Protein AF-A0A554W7X7-F1 (afdb_monomer)

Mean predicted aligned error: 13.63 Å

pLDDT: mean 77.98, std 16.56, range [48.09, 95.0]

InterPro domains:
  IPR010359 IrrE N-terminal-like domain [PF06114] (26-76)
  IPR052345 Radiation response metalloprotease [PTHR43236] (28-84)

Structure (mmCIF, N/CA/C/O backbone):
data_AF-A0A554W7X7-F1
#
_entry.id   AF-A0A554W7X7-F1
#
loop_
_atom_site.group_PDB
_atom_site.id
_atom_site.type_symbol
_atom_site.label_atom_id
_atom_site.label_alt_id
_atom_site.label_comp_id
_atom_site.label_asym_id
_atom_site.label_entity_id
_atom_site.label_seq_id
_atom_site.pdbx_PDB_ins_code
_atom_site.Cartn_x
_atom_site.Cartn_y
_atom_site.Cartn_z
_atom_site.occupancy
_atom_site.B_iso_or_equiv
_atom_site.auth_seq_id
_atom_site.auth_comp_id
_atom_site.auth_asym_id
_atom_site.auth_atom_id
_atom_site.pdbx_PDB_model_num
ATOM 1 N N . MET A 1 1 ? 57.895 39.090 16.082 1.00 55.53 1 MET A N 1
ATOM 2 C CA . MET A 1 1 ? 57.221 39.014 14.769 1.00 55.53 1 MET A CA 1
ATOM 3 C C . MET A 1 1 ? 56.407 37.725 14.736 1.00 55.53 1 MET A C 1
ATOM 5 O O . MET A 1 1 ? 57.009 36.690 14.999 1.00 55.53 1 MET A O 1
ATOM 9 N N . PRO A 1 2 ? 55.080 37.749 14.529 1.00 57.47 2 PRO A N 1
ATOM 10 C CA . PRO A 1 2 ? 54.292 36.524 14.395 1.00 57.47 2 PRO A CA 1
ATOM 11 C C . PRO A 1 2 ? 54.487 35.899 13.003 1.00 57.47 2 PRO A C 1
ATOM 13 O O . PRO A 1 2 ? 54.639 36.618 12.016 1.00 57.47 2 PRO A O 1
ATOM 16 N N . ALA A 1 3 ? 54.520 34.567 12.937 1.00 64.56 3 ALA A N 1
ATOM 17 C CA . ALA A 1 3 ? 54.674 33.813 11.693 1.00 64.56 3 ALA A CA 1
ATOM 18 C C . ALA A 1 3 ? 53.468 34.020 10.748 1.00 64.56 3 ALA A C 1
ATOM 20 O O . ALA A 1 3 ? 52.349 34.210 11.236 1.00 64.56 3 ALA A O 1
ATOM 21 N N . PRO A 1 4 ? 53.659 33.962 9.415 1.00 62.25 4 PRO A N 1
ATOM 22 C CA . PRO A 1 4 ? 52.546 34.022 8.475 1.00 62.25 4 PRO A CA 1
ATOM 23 C C . PRO A 1 4 ? 51.625 32.815 8.686 1.00 62.25 4 PRO A C 1
ATOM 25 O O . PRO A 1 4 ? 52.076 31.672 8.765 1.00 62.25 4 PRO A O 1
ATOM 28 N N . THR A 1 5 ? 50.325 33.072 8.802 1.00 69.00 5 THR A N 1
ATOM 29 C CA . THR A 1 5 ? 49.300 32.027 8.864 1.00 69.00 5 THR A CA 1
ATOM 30 C C . THR A 1 5 ? 49.302 31.240 7.549 1.00 69.00 5 THR A C 1
ATOM 32 O O . THR A 1 5 ? 49.394 31.853 6.482 1.00 69.00 5 THR A O 1
ATOM 35 N N . PRO A 1 6 ? 49.214 29.897 7.580 1.00 63.12 6 PRO A N 1
ATOM 36 C CA . PRO A 1 6 ? 49.173 29.114 6.353 1.00 63.12 6 PRO A CA 1
ATOM 37 C C . PRO A 1 6 ? 47.920 29.478 5.541 1.00 63.12 6 PRO A C 1
ATOM 39 O O . PRO A 1 6 ? 46.866 29.746 6.132 1.00 63.12 6 PRO A O 1
ATOM 42 N N . PRO A 1 7 ? 48.004 29.488 4.198 1.00 63.47 7 PRO A N 1
ATOM 43 C CA . PRO A 1 7 ? 46.850 29.755 3.356 1.00 63.47 7 PRO A CA 1
ATOM 44 C C . PRO A 1 7 ? 45.765 28.728 3.673 1.00 63.47 7 PRO A C 1
ATOM 46 O O . PRO A 1 7 ? 46.008 27.519 3.699 1.00 63.47 7 PRO A O 1
ATOM 49 N N . ARG A 1 8 ? 44.555 29.217 3.950 1.00 62.75 8 ARG A N 1
ATOM 50 C CA . ARG A 1 8 ? 43.386 28.369 4.158 1.00 62.75 8 ARG A CA 1
ATOM 51 C C . ARG A 1 8 ? 43.100 27.690 2.824 1.00 62.75 8 ARG A C 1
ATOM 53 O O . ARG A 1 8 ? 42.525 28.314 1.938 1.00 62.75 8 ARG A O 1
ATOM 60 N N . VAL A 1 9 ? 43.539 26.441 2.672 1.00 63.09 9 VAL A N 1
ATOM 61 C CA . VAL A 1 9 ? 43.092 25.584 1.571 1.00 63.09 9 VAL A CA 1
ATOM 62 C C . VAL A 1 9 ? 41.567 25.676 1.531 1.00 63.09 9 VAL A C 1
ATOM 64 O O . VAL A 1 9 ? 40.924 25.423 2.560 1.00 63.09 9 VAL A O 1
ATOM 67 N N . PRO A 1 10 ? 40.964 26.097 0.406 1.00 51.53 10 PRO A N 1
ATOM 68 C CA . PRO A 1 10 ? 39.535 25.944 0.240 1.00 51.53 10 PRO A CA 1
ATOM 69 C C . PRO A 1 10 ? 39.253 24.466 0.483 1.00 51.53 10 PRO A C 1
ATOM 71 O O . PRO A 1 10 ? 39.880 23.610 -0.144 1.00 51.53 10 PRO A O 1
ATOM 74 N N . LYS A 1 11 ? 38.364 24.146 1.429 1.00 56.22 11 LYS A N 1
ATOM 75 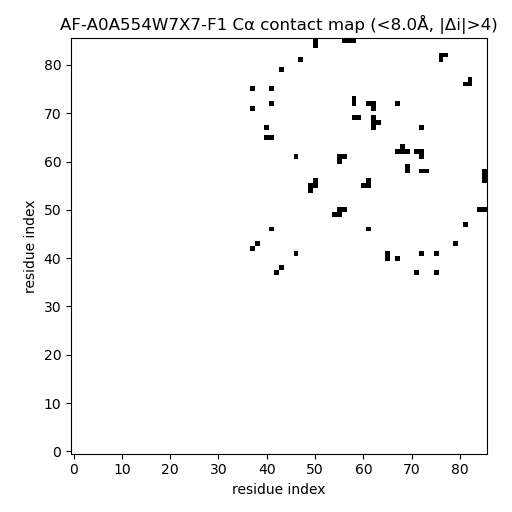C CA . LYS A 1 11 ? 37.765 22.818 1.415 1.00 56.22 11 LYS A CA 1
ATOM 76 C C . LYS A 1 11 ? 37.069 22.761 0.069 1.00 56.22 11 LYS A C 1
ATOM 78 O O . LYS A 1 11 ? 36.092 23.484 -0.123 1.00 56.22 11 LYS A O 1
ATOM 83 N N . VAL A 1 12 ? 37.636 22.001 -0.862 1.00 55.50 12 VAL A N 1
ATOM 84 C CA . VAL A 1 12 ? 36.919 21.559 -2.045 1.00 55.50 12 VAL A CA 1
ATOM 85 C C . VAL A 1 12 ? 35.747 20.790 -1.461 1.00 55.50 12 VAL A C 1
ATOM 87 O O . VAL A 1 12 ? 35.875 19.656 -1.008 1.00 55.50 12 VAL A O 1
ATOM 90 N N . VAL A 1 13 ? 34.630 21.492 -1.279 1.00 53.94 13 VAL A N 1
ATOM 91 C CA . VAL A 1 13 ? 33.347 20.838 -1.167 1.00 53.94 13 VAL A CA 1
ATOM 92 C C . VAL A 1 13 ? 33.156 20.349 -2.582 1.00 53.94 13 VAL A C 1
ATOM 94 O O . VAL A 1 13 ? 32.720 21.091 -3.457 1.00 53.94 13 VAL A O 1
ATOM 97 N N . ASP A 1 14 ? 33.642 19.141 -2.843 1.00 49.28 14 ASP A N 1
ATOM 98 C CA . ASP A 1 14 ? 33.147 18.366 -3.956 1.00 49.28 14 ASP A CA 1
ATOM 99 C C . ASP A 1 14 ? 31.658 18.242 -3.656 1.00 49.28 14 ASP A C 1
ATOM 101 O O . ASP A 1 14 ? 31.201 17.388 -2.894 1.00 49.28 14 ASP A O 1
ATOM 105 N N . SER A 1 15 ? 30.895 19.222 -4.144 1.00 50.69 15 SER A N 1
ATOM 106 C CA . SER A 1 15 ? 29.491 19.053 -4.409 1.00 50.69 15 SER A CA 1
ATOM 107 C C . SER A 1 15 ? 29.457 17.742 -5.164 1.00 50.69 15 SER A C 1
ATOM 109 O O . SER A 1 15 ? 29.989 17.668 -6.272 1.00 50.69 15 SER A O 1
ATOM 111 N N . TYR A 1 16 ? 28.931 16.692 -4.534 1.00 50.81 16 TYR A N 1
ATOM 112 C CA . TYR A 1 16 ? 28.525 15.487 -5.231 1.00 50.81 16 TYR A CA 1
ATOM 113 C C . TYR A 1 16 ? 27.424 15.930 -6.195 1.00 50.81 16 TYR A C 1
ATOM 115 O O . TYR A 1 16 ? 26.235 15.768 -5.938 1.00 50.81 16 TYR A O 1
ATOM 123 N N . ASN A 1 17 ? 27.829 16.576 -7.286 1.00 54.31 17 ASN A N 1
ATOM 124 C CA . ASN A 1 17 ? 27.081 16.618 -8.506 1.00 54.31 17 ASN A CA 1
ATOM 125 C C . ASN A 1 17 ? 27.092 15.158 -8.920 1.00 54.31 17 ASN A C 1
ATOM 127 O O . ASN A 1 17 ? 28.090 14.670 -9.454 1.00 54.31 17 ASN A O 1
ATOM 131 N N . ALA A 1 18 ? 26.057 14.425 -8.506 1.00 53.56 18 ALA A N 1
ATOM 132 C CA . ALA A 1 18 ? 25.811 13.108 -9.045 1.00 53.56 18 ALA A CA 1
ATOM 133 C C . ALA A 1 18 ? 25.949 13.273 -10.565 1.00 53.56 18 ALA A C 1
ATOM 135 O O . ALA A 1 18 ? 25.233 14.107 -11.125 1.00 53.56 18 ALA A O 1
ATOM 136 N N . PRO A 1 19 ? 26.921 12.611 -11.220 1.00 48.09 19 PRO A N 1
ATOM 137 C CA . PRO A 1 19 ? 27.019 12.694 -12.667 1.00 48.09 19 PRO A CA 1
ATOM 138 C C . PRO A 1 19 ? 25.666 12.239 -13.179 1.00 48.09 19 PRO A C 1
ATOM 140 O O . PRO A 1 19 ? 25.219 11.196 -12.707 1.00 48.09 19 PRO A O 1
ATOM 143 N N . ASP A 1 20 ? 25.018 13.046 -14.025 1.00 54.22 20 ASP A N 1
ATOM 144 C CA . ASP A 1 20 ? 23.707 12.815 -14.641 1.00 54.22 20 ASP A CA 1
ATOM 145 C C . ASP A 1 20 ? 23.412 11.313 -14.768 1.00 54.22 20 ASP A C 1
ATOM 147 O O . ASP A 1 20 ? 23.804 10.646 -15.729 1.00 54.22 20 ASP A O 1
ATOM 151 N N . SER A 1 21 ? 22.830 10.735 -13.714 1.00 53.81 21 SER A N 1
ATOM 152 C CA . SER A 1 21 ? 22.860 9.290 -13.526 1.00 53.81 21 SER A CA 1
ATOM 153 C C . SER A 1 21 ? 21.711 8.723 -14.332 1.00 53.81 21 SER A C 1
ATOM 155 O O . SER A 1 21 ? 20.564 8.769 -13.909 1.00 53.81 21 SER A O 1
ATOM 157 N N . PHE A 1 22 ? 22.046 8.220 -15.520 1.00 59.16 22 PHE A N 1
ATOM 158 C CA . PHE A 1 22 ? 21.204 7.378 -16.367 1.00 59.16 22 PHE A CA 1
ATOM 159 C C . PHE A 1 22 ? 19.827 7.948 -16.732 1.00 59.16 22 PHE A C 1
ATOM 161 O O . PHE A 1 22 ? 18.819 7.246 -16.699 1.00 59.16 22 PHE A O 1
ATOM 168 N N . THR A 1 23 ? 19.769 9.180 -17.233 1.00 53.31 23 THR A N 1
ATOM 169 C CA . THR A 1 23 ? 18.582 9.635 -17.976 1.00 53.31 23 THR A CA 1
ATOM 170 C C . THR A 1 23 ? 18.644 9.147 -19.430 1.00 53.31 23 THR A C 1
ATOM 172 O O . THR A 1 23 ? 18.739 9.943 -20.359 1.00 53.31 23 THR A O 1
ATOM 175 N N . LEU A 1 24 ? 18.607 7.828 -19.659 1.00 48.81 24 LEU A N 1
ATOM 176 C CA . LEU A 1 24 ? 18.409 7.251 -20.996 1.00 48.81 24 LEU A CA 1
ATOM 177 C C . LEU A 1 24 ? 17.142 6.378 -20.980 1.00 48.81 24 LEU A C 1
ATOM 179 O O . LEU A 1 24 ? 17.170 5.215 -20.601 1.00 48.81 24 LEU A O 1
ATOM 183 N N . ALA A 1 25 ? 16.008 6.963 -21.375 1.00 50.53 25 ALA A N 1
ATOM 184 C CA . ALA A 1 25 ? 14.777 6.252 -21.756 1.00 50.53 25 ALA A CA 1
ATOM 185 C C . ALA A 1 25 ? 14.089 5.337 -20.702 1.00 50.53 25 ALA A C 1
ATOM 187 O O . ALA A 1 25 ? 13.306 4.465 -21.072 1.00 50.53 25 ALA A O 1
ATOM 188 N N . ALA A 1 26 ? 14.303 5.545 -19.398 1.00 54.94 26 ALA A N 1
ATOM 189 C CA . ALA A 1 26 ? 13.861 4.615 -18.343 1.00 54.94 26 ALA A CA 1
ATOM 190 C C . ALA A 1 26 ? 12.484 4.897 -17.695 1.00 54.94 26 ALA A C 1
ATOM 192 O O . ALA A 1 26 ? 12.062 4.159 -16.806 1.00 54.94 26 ALA A O 1
ATOM 193 N N . GLY A 1 27 ? 11.747 5.933 -18.115 1.00 58.84 27 GLY A N 1
ATOM 194 C CA . GLY A 1 27 ? 10.573 6.415 -17.365 1.00 58.84 27 GLY A CA 1
ATOM 195 C C . GLY A 1 27 ? 9.432 5.399 -17.174 1.00 58.84 27 GLY A C 1
ATOM 196 O O . GLY A 1 27 ? 8.696 5.485 -16.191 1.00 58.84 27 GLY A O 1
ATOM 197 N N . GLY A 1 28 ? 9.272 4.439 -18.092 1.00 64.62 28 GLY A N 1
ATOM 198 C CA . GLY A 1 28 ? 8.305 3.339 -17.956 1.00 64.62 28 GLY A CA 1
ATOM 199 C C . GLY A 1 28 ? 8.848 2.176 -17.124 1.00 64.62 28 GLY A C 1
ATOM 200 O O . GLY A 1 28 ? 8.209 1.740 -16.169 1.00 64.62 28 GLY A O 1
ATOM 201 N N . GLN A 1 29 ? 10.064 1.732 -17.439 1.00 73.44 29 GLN A N 1
ATOM 202 C CA . GLN A 1 29 ? 10.680 0.547 -16.844 1.00 73.44 29 GLN A CA 1
ATOM 203 C C . GLN A 1 29 ? 11.038 0.747 -15.364 1.00 73.44 29 GLN A C 1
ATOM 205 O O . GLN A 1 29 ? 10.852 -0.161 -14.560 1.00 73.44 29 GLN A O 1
ATOM 210 N N . GLU A 1 30 ? 11.454 1.952 -14.966 1.00 73.94 30 GLU A N 1
ATOM 211 C CA . GLU A 1 30 ? 11.669 2.300 -13.556 1.00 73.94 30 GLU A CA 1
ATOM 212 C C . GLU A 1 30 ? 10.351 2.277 -12.761 1.00 73.94 30 GLU A C 1
ATOM 214 O O . GLU A 1 30 ? 10.294 1.761 -11.645 1.00 73.94 30 GLU A O 1
ATOM 219 N N . ARG A 1 31 ? 9.247 2.772 -13.343 1.00 78.31 31 ARG A N 1
ATOM 220 C CA . ARG A 1 31 ? 7.919 2.737 -12.702 1.00 78.31 31 ARG A CA 1
ATOM 221 C C . ARG A 1 31 ? 7.400 1.314 -12.538 1.00 78.31 31 ARG A C 1
ATOM 223 O O . ARG A 1 31 ? 6.794 1.014 -11.509 1.00 78.31 31 ARG A O 1
ATOM 230 N N . GLU A 1 32 ? 7.614 0.464 -13.536 1.00 80.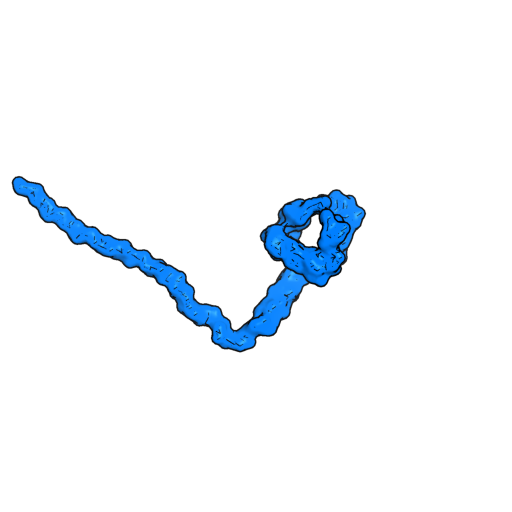06 32 GLU A N 1
ATOM 231 C CA . GLU A 1 32 ? 7.258 -0.954 -13.481 1.00 80.06 32 GLU A CA 1
ATOM 232 C C . GLU A 1 32 ? 8.106 -1.699 -12.449 1.00 80.06 32 GLU A C 1
ATOM 234 O O . GLU A 1 32 ? 7.551 -2.421 -11.623 1.00 80.06 32 GLU A O 1
ATOM 239 N N . ALA A 1 33 ? 9.417 -1.450 -12.408 1.00 81.62 33 ALA A N 1
ATOM 240 C CA . ALA A 1 33 ? 10.310 -2.020 -11.403 1.00 81.62 33 ALA A CA 1
ATOM 241 C C . ALA A 1 33 ? 9.920 -1.588 -9.981 1.00 81.62 33 ALA A C 1
ATOM 243 O O . ALA A 1 33 ? 9.815 -2.425 -9.086 1.00 81.62 33 ALA A O 1
ATOM 244 N N . ASN A 1 34 ? 9.610 -0.304 -9.779 1.00 79.94 34 ASN A N 1
ATOM 245 C CA . ASN A 1 34 ? 9.140 0.211 -8.492 1.00 79.94 34 ASN A CA 1
ATOM 246 C C . ASN A 1 34 ? 7.787 -0.400 -8.095 1.00 79.94 34 ASN A C 1
ATOM 248 O O . ASN A 1 34 ? 7.567 -0.717 -6.926 1.00 79.94 34 ASN A O 1
ATOM 252 N N . ALA A 1 35 ? 6.875 -0.608 -9.051 1.00 82.88 35 ALA A N 1
ATOM 253 C CA . ALA A 1 35 ? 5.604 -1.282 -8.794 1.00 82.88 35 ALA A CA 1
ATOM 254 C C . ALA A 1 35 ? 5.796 -2.763 -8.431 1.00 82.88 35 ALA A C 1
ATOM 256 O O . ALA A 1 35 ? 5.111 -3.264 -7.536 1.00 82.88 35 ALA A O 1
ATOM 257 N N . PHE A 1 36 ? 6.735 -3.437 -9.094 1.00 84.44 36 PHE A N 1
ATOM 258 C CA . PHE A 1 36 ? 7.103 -4.821 -8.824 1.00 84.44 36 PHE A CA 1
ATOM 259 C C . PHE A 1 36 ? 7.733 -4.977 -7.436 1.00 84.44 36 PHE A C 1
ATOM 261 O O . PHE A 1 36 ? 7.255 -5.778 -6.635 1.00 84.44 36 PHE A O 1
ATOM 268 N N . ALA A 1 37 ? 8.722 -4.146 -7.098 1.00 88.06 37 ALA A N 1
ATOM 269 C CA . ALA A 1 37 ? 9.341 -4.131 -5.775 1.00 88.06 37 ALA A CA 1
ATOM 270 C C . ALA A 1 37 ? 8.304 -3.863 -4.674 1.00 88.06 37 ALA A C 1
ATOM 272 O O . ALA A 1 37 ? 8.247 -4.586 -3.682 1.00 88.06 37 ALA A O 1
ATOM 273 N N . ALA A 1 38 ? 7.411 -2.889 -4.882 1.00 88.56 38 ALA A N 1
ATOM 274 C CA . ALA A 1 38 ? 6.326 -2.611 -3.948 1.00 88.56 38 ALA A CA 1
ATOM 275 C C . ALA A 1 38 ? 5.360 -3.797 -3.789 1.00 88.56 38 ALA A C 1
ATOM 277 O O . ALA A 1 38 ? 4.795 -3.973 -2.716 1.00 88.56 38 ALA A O 1
ATOM 278 N N . ALA A 1 39 ? 5.153 -4.611 -4.828 1.00 89.00 39 ALA A N 1
ATOM 279 C CA 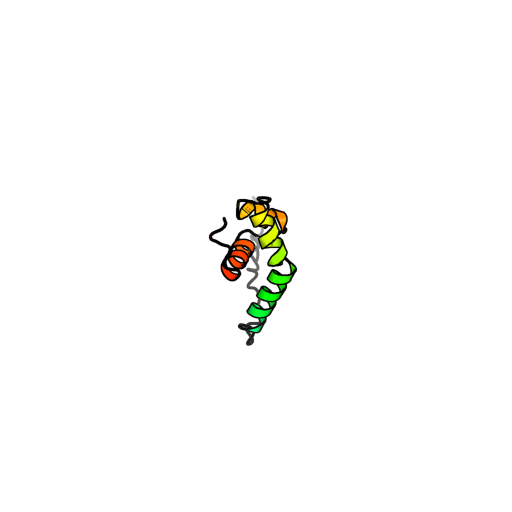. ALA A 1 39 ? 4.312 -5.800 -4.738 1.00 89.00 39 ALA A CA 1
ATOM 280 C C . ALA A 1 39 ? 4.949 -6.949 -3.957 1.00 89.00 39 ALA A C 1
ATOM 282 O O . ALA A 1 39 ? 4.224 -7.675 -3.283 1.00 89.00 39 ALA A O 1
ATOM 283 N N . ILE A 1 40 ? 6.275 -7.070 -4.015 1.00 91.94 40 ILE A N 1
ATOM 284 C CA . ILE A 1 40 ? 7.032 -8.038 -3.218 1.00 91.94 40 ILE A CA 1
ATOM 285 C C . ILE A 1 40 ? 7.073 -7.610 -1.750 1.00 91.94 40 ILE A C 1
ATOM 287 O O . ILE A 1 40 ? 6.783 -8.414 -0.872 1.00 91.94 40 ILE A O 1
ATOM 291 N N . LEU A 1 41 ? 7.412 -6.345 -1.487 1.00 91.25 41 LEU A N 1
ATOM 292 C CA . LEU A 1 41 ? 7.561 -5.820 -0.126 1.00 91.25 41 LEU A CA 1
ATOM 293 C C . LEU A 1 41 ? 6.216 -5.659 0.586 1.00 91.25 41 LEU A C 1
ATOM 295 O O . LEU A 1 41 ? 6.114 -5.899 1.781 1.00 91.25 41 LEU A O 1
ATOM 299 N N . MET A 1 42 ? 5.178 -5.255 -0.148 1.00 93.25 42 MET A N 1
ATOM 300 C CA . MET A 1 42 ? 3.844 -4.989 0.390 1.00 93.25 42 MET A CA 1
ATOM 301 C C . MET A 1 42 ? 2.774 -5.729 -0.435 1.00 93.25 42 MET A C 1
ATOM 303 O O . MET A 1 42 ? 2.071 -5.118 -1.263 1.00 93.25 42 MET A O 1
ATOM 307 N N . PRO A 1 43 ? 2.635 -7.056 -0.256 1.00 94.50 43 PRO A N 1
ATOM 308 C CA . PRO A 1 43 ? 1.632 -7.847 -0.959 1.00 94.50 43 PRO A CA 1
ATOM 309 C C . PRO A 1 43 ? 0.216 -7.348 -0.659 1.00 94.50 43 PRO A C 1
ATOM 311 O O . PRO A 1 43 ? -0.107 -6.996 0.475 1.00 94.50 43 PRO A O 1
ATOM 314 N N . ALA A 1 44 ? -0.645 -7.320 -1.679 1.00 93.94 44 ALA A N 1
ATOM 315 C CA . ALA A 1 44 ? -2.002 -6.791 -1.533 1.00 93.94 44 ALA A CA 1
ATOM 316 C C . ALA A 1 44 ? -2.840 -7.607 -0.538 1.00 93.94 44 ALA A C 1
ATOM 318 O O . 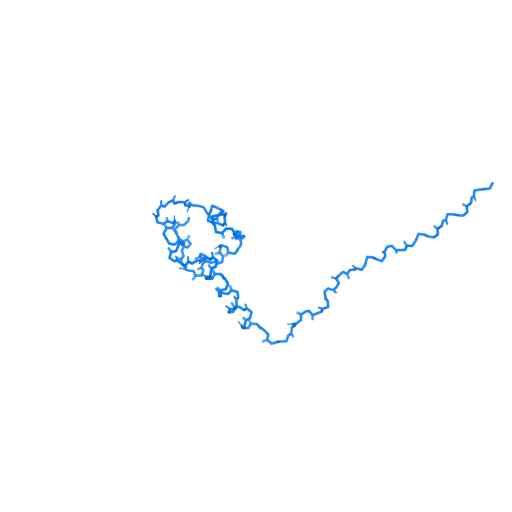ALA A 1 44 ? -3.571 -7.026 0.260 1.00 93.94 44 ALA A O 1
ATOM 319 N N . ASP A 1 45 ? -2.703 -8.932 -0.560 1.00 93.69 45 ASP A N 1
ATOM 320 C CA . ASP A 1 45 ? -3.466 -9.831 0.310 1.00 93.69 45 ASP A CA 1
ATOM 321 C C . ASP A 1 45 ? -3.036 -9.692 1.772 1.00 93.69 45 ASP A C 1
ATOM 323 O O . ASP A 1 45 ? -3.882 -9.632 2.660 1.00 93.69 45 ASP A O 1
ATOM 327 N N . ALA A 1 46 ? -1.730 -9.540 2.017 1.00 93.69 46 ALA A N 1
ATOM 328 C CA . ALA A 1 46 ? -1.198 -9.283 3.351 1.00 93.69 46 ALA A CA 1
ATOM 329 C C . ALA A 1 46 ? -1.691 -7.935 3.898 1.00 93.69 46 ALA A C 1
ATOM 331 O O . ALA A 1 46 ? -2.135 -7.865 5.039 1.00 93.69 46 ALA A O 1
ATOM 332 N N . LEU A 1 47 ? -1.673 -6.879 3.076 1.00 92.44 47 LEU A N 1
ATOM 333 C CA . LEU A 1 47 ? -2.216 -5.573 3.459 1.00 92.44 47 LEU A CA 1
ATOM 334 C C . LEU A 1 47 ? -3.706 -5.652 3.796 1.00 92.44 47 LEU A C 1
ATOM 336 O O . LEU A 1 47 ? -4.125 -5.149 4.833 1.00 92.44 47 LEU A O 1
ATOM 340 N N . ARG A 1 48 ? -4.500 -6.317 2.950 1.00 92.56 48 ARG A N 1
ATOM 341 C CA . ARG A 1 48 ? -5.936 -6.512 3.192 1.00 92.56 48 ARG A CA 1
ATOM 342 C C . ARG 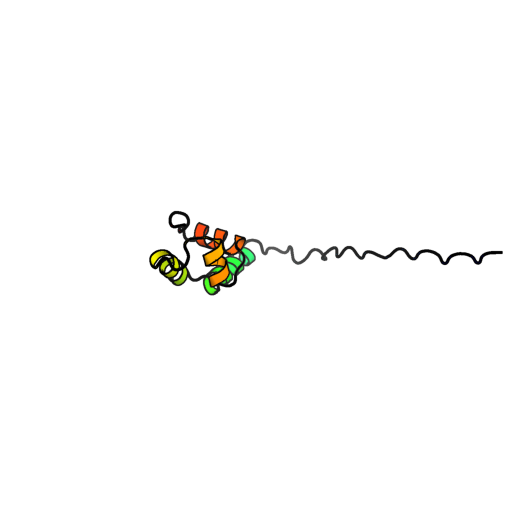A 1 48 ? -6.181 -7.254 4.498 1.00 92.56 48 ARG A C 1
ATOM 344 O O . ARG A 1 48 ? -6.999 -6.797 5.284 1.00 92.56 48 ARG A O 1
ATOM 351 N N . PHE A 1 49 ? -5.449 -8.338 4.742 1.00 92.69 49 PHE A N 1
ATOM 352 C CA . PHE A 1 49 ? -5.563 -9.120 5.968 1.00 92.69 49 PHE A CA 1
ATOM 353 C C . PHE A 1 49 ? -5.240 -8.282 7.210 1.00 92.69 49 PHE A C 1
ATOM 355 O O . PHE A 1 49 ? -6.051 -8.204 8.123 1.00 92.69 49 PHE A O 1
ATOM 362 N N . VAL A 1 50 ? -4.100 -7.586 7.217 1.00 92.19 50 VAL A N 1
ATOM 363 C CA . VAL A 1 50 ? -3.677 -6.746 8.351 1.00 92.19 50 VAL A CA 1
ATOM 364 C C . VAL A 1 50 ? -4.706 -5.655 8.662 1.00 92.19 50 VAL A C 1
ATOM 366 O O . VAL A 1 50 ? -4.993 -5.405 9.830 1.00 92.19 50 VAL A O 1
ATOM 369 N N . MET A 1 51 ? -5.283 -5.033 7.631 1.00 89.88 51 MET A N 1
ATOM 370 C CA . MET A 1 51 ? -6.304 -3.996 7.796 1.00 89.88 51 MET A CA 1
ATOM 371 C C . MET A 1 51 ? -7.658 -4.569 8.240 1.00 89.88 51 MET A C 1
ATOM 373 O O . MET A 1 51 ? -8.332 -3.965 9.066 1.00 89.88 51 MET A O 1
ATOM 377 N N . GLN A 1 52 ? -8.059 -5.737 7.725 1.00 90.81 52 GLN A N 1
ATOM 378 C CA . GLN A 1 52 ? -9.319 -6.395 8.097 1.00 90.81 52 GLN A CA 1
ATOM 379 C C . GLN A 1 52 ? -9.304 -6.938 9.527 1.00 90.81 52 GLN A C 1
ATOM 381 O O . GLN A 1 52 ? -10.306 -6.834 10.226 1.00 90.81 52 GLN A O 1
ATOM 386 N N . GLU A 1 53 ? -8.168 -7.475 9.967 1.00 91.31 53 GLU A N 1
ATOM 387 C CA . GLU A 1 53 ? -7.982 -8.002 11.322 1.00 91.31 53 GLU A CA 1
ATOM 388 C C . GLU A 1 53 ? -7.673 -6.902 12.355 1.00 91.31 53 GLU A C 1
ATOM 390 O O . GLU A 1 53 ? -7.468 -7.198 13.531 1.00 91.31 53 GLU A O 1
ATOM 395 N N . GLY A 1 54 ? -7.606 -5.630 11.938 1.00 87.69 54 GLY A N 1
ATOM 396 C CA . GLY A 1 54 ? -7.304 -4.506 12.832 1.00 87.69 54 GLY A CA 1
ATOM 397 C C . GLY A 1 54 ? -5.888 -4.548 13.420 1.00 87.69 54 GLY A C 1
ATOM 398 O O . GLY A 1 54 ? -5.625 -3.963 14.467 1.00 87.69 54 GLY A O 1
ATOM 399 N N . LEU A 1 55 ? -4.953 -5.244 12.765 1.00 88.50 55 LEU A N 1
ATOM 400 C CA . LEU A 1 55 ? -3.572 -5.395 13.239 1.00 88.50 55 LEU A CA 1
ATOM 401 C C . LEU A 1 55 ? -2.742 -4.115 13.052 1.00 88.50 55 LEU A C 1
ATOM 403 O O . LEU A 1 55 ? -1.716 -3.936 13.710 1.00 88.50 55 LEU A O 1
ATOM 407 N N . ALA A 1 56 ? -3.179 -3.225 12.160 1.00 87.19 56 ALA A N 1
ATOM 408 C CA . ALA A 1 56 ? -2.664 -1.870 12.033 1.00 87.19 56 ALA A CA 1
ATOM 409 C C . ALA A 1 56 ? -3.765 -0.932 11.519 1.00 87.19 56 ALA A C 1
ATOM 411 O O . ALA A 1 56 ? -4.239 -1.078 10.395 1.00 87.19 56 ALA A O 1
ATOM 412 N N . GLU A 1 57 ? -4.130 0.053 12.339 1.00 85.31 57 GLU A N 1
ATOM 413 C CA . GLU A 1 57 ? -5.183 1.040 12.039 1.00 85.31 57 GLU A CA 1
ATOM 414 C C . GLU A 1 57 ? -4.625 2.348 11.465 1.00 85.31 57 GLU A C 1
ATOM 416 O O . GLU A 1 57 ? -5.371 3.236 11.075 1.00 85.31 57 GLU A O 1
ATOM 421 N N . THR A 1 58 ? -3.300 2.502 11.428 1.00 91.69 58 THR A N 1
ATOM 422 C CA . THR A 1 58 ? -2.653 3.720 10.935 1.00 91.69 58 THR A CA 1
ATOM 423 C C . THR A 1 58 ? -1.660 3.408 9.831 1.00 91.69 58 THR A C 1
ATOM 425 O O . THR A 1 58 ? -1.023 2.350 9.800 1.00 91.69 58 THR A O 1
ATOM 428 N N . LEU A 1 59 ? -1.470 4.383 8.940 1.00 92.31 59 LEU A N 1
ATOM 429 C CA . LEU A 1 59 ? -0.478 4.297 7.874 1.00 92.31 59 LEU A CA 1
ATOM 430 C C . LEU A 1 59 ? 0.942 4.072 8.424 1.00 92.31 59 LEU A C 1
ATOM 432 O O . LEU A 1 59 ? 1.721 3.322 7.840 1.00 92.31 59 LEU A O 1
ATOM 436 N N . GLU A 1 60 ? 1.273 4.696 9.559 1.00 93.81 60 GLU A N 1
ATOM 437 C CA . GLU A 1 60 ? 2.558 4.505 10.237 1.00 93.81 60 GLU A CA 1
ATOM 438 C C . GLU A 1 60 ? 2.709 3.083 10.790 1.00 93.81 60 GLU A C 1
ATOM 440 O O . GLU A 1 60 ? 3.772 2.479 10.637 1.00 93.81 60 GLU A O 1
ATOM 445 N N . GLY A 1 61 ? 1.650 2.527 11.388 1.00 93.88 61 GLY A N 1
ATOM 446 C CA . GLY A 1 61 ? 1.638 1.149 11.878 1.00 93.88 61 GLY A CA 1
ATOM 447 C C . GLY A 1 61 ? 1.869 0.141 10.754 1.00 93.88 61 GLY A C 1
ATOM 448 O O . GLY A 1 61 ? 2.723 -0.737 10.879 1.00 93.88 61 GLY A O 1
ATOM 449 N N . LEU A 1 62 ? 1.187 0.326 9.620 1.00 93.06 62 LEU A N 1
ATOM 450 C CA . LEU A 1 62 ? 1.400 -0.482 8.420 1.00 93.06 62 LEU A CA 1
ATOM 451 C C . LEU A 1 62 ? 2.834 -0.352 7.903 1.00 93.06 62 LEU A C 1
ATOM 453 O O . LEU A 1 62 ? 3.499 -1.356 7.666 1.00 93.06 62 LEU A O 1
ATOM 457 N N . ALA A 1 63 ? 3.339 0.872 7.754 1.00 94.62 63 ALA A N 1
ATOM 458 C CA . ALA A 1 63 ? 4.690 1.102 7.252 1.00 94.62 63 ALA A CA 1
ATOM 459 C C . ALA A 1 63 ? 5.753 0.417 8.127 1.00 94.62 63 ALA A C 1
ATOM 461 O O . ALA A 1 63 ? 6.650 -0.240 7.604 1.00 94.62 63 ALA A O 1
ATOM 462 N N . ARG A 1 64 ? 5.604 0.497 9.457 1.00 94.94 64 ARG A N 1
ATOM 463 C CA . ARG A 1 64 ? 6.488 -0.181 10.414 1.00 94.94 64 ARG A CA 1
ATOM 464 C C . ARG A 1 64 ? 6.384 -1.706 10.320 1.00 94.94 64 ARG A C 1
ATOM 466 O O . ARG A 1 64 ? 7.405 -2.374 10.419 1.00 94.94 64 ARG A O 1
ATOM 473 N N . MET A 1 65 ? 5.186 -2.258 10.128 1.00 94.06 65 MET A N 1
ATOM 474 C CA . MET A 1 65 ? 4.982 -3.710 10.044 1.00 94.06 65 MET A CA 1
ATOM 475 C C . MET A 1 65 ? 5.626 -4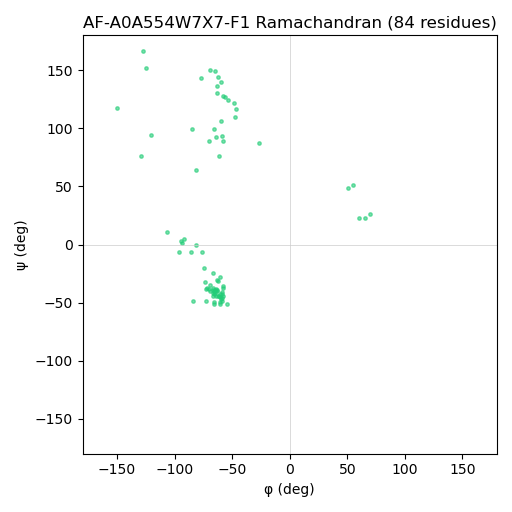.329 8.798 1.00 94.06 65 MET A C 1
ATOM 477 O O . MET A 1 65 ? 6.176 -5.424 8.871 1.00 94.06 65 MET A O 1
ATOM 481 N N . PHE A 1 66 ? 5.575 -3.623 7.670 1.00 93.56 66 PHE A N 1
ATOM 482 C CA . PHE A 1 66 ? 6.159 -4.070 6.403 1.00 93.56 66 PHE A CA 1
ATOM 483 C C . PHE A 1 66 ? 7.607 -3.585 6.194 1.00 93.56 66 PHE A C 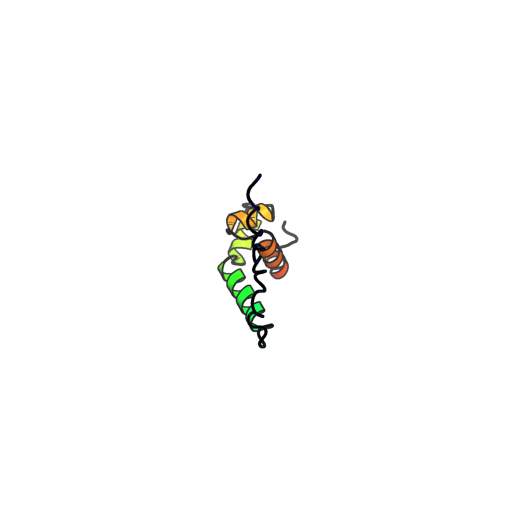1
ATOM 485 O O . PHE A 1 66 ? 8.163 -3.814 5.125 1.00 93.56 66 PHE A O 1
ATOM 492 N N . ASP A 1 67 ? 8.205 -2.923 7.192 1.00 95.00 67 ASP A N 1
ATOM 493 C CA . ASP A 1 67 ? 9.558 -2.343 7.158 1.00 95.00 67 ASP A CA 1
ATOM 494 C C . ASP A 1 67 ? 9.820 -1.447 5.929 1.00 95.00 67 ASP A C 1
ATOM 496 O O . ASP A 1 67 ? 10.810 -1.562 5.208 1.00 95.00 67 ASP A O 1
ATOM 500 N N . VAL A 1 68 ? 8.882 -0.536 5.661 1.00 93.19 68 VAL A N 1
ATOM 501 C CA . VAL A 1 68 ? 8.956 0.427 4.554 1.00 93.19 68 VAL A CA 1
ATOM 502 C C . VAL A 1 68 ? 8.745 1.857 5.041 1.00 93.19 68 VAL A C 1
ATOM 504 O O . VAL A 1 68 ? 8.261 2.115 6.142 1.00 93.19 68 VAL A O 1
ATOM 507 N N . SER A 1 69 ? 9.067 2.835 4.191 1.00 94.69 69 SER A N 1
ATOM 508 C CA . SER A 1 69 ? 8.749 4.233 4.483 1.00 94.69 69 SER A CA 1
ATOM 509 C C . SER A 1 69 ? 7.238 4.492 4.432 1.00 94.69 69 SER A C 1
ATOM 511 O O . SER A 1 69 ? 6.507 3.893 3.636 1.00 94.69 69 SER A O 1
ATOM 513 N N . GLN A 1 70 ? 6.764 5.460 5.224 1.00 93.69 70 GLN A N 1
ATOM 514 C CA . GLN A 1 70 ? 5.356 5.877 5.195 1.00 93.69 70 GLN A CA 1
ATOM 515 C C . GLN A 1 70 ? 4.922 6.355 3.801 1.00 93.69 70 GLN A C 1
ATOM 517 O O . GLN A 1 70 ? 3.806 6.079 3.373 1.00 93.69 70 GLN A O 1
ATOM 522 N N . ALA A 1 71 ? 5.815 7.018 3.060 1.00 91.00 71 ALA A N 1
ATOM 523 C CA . ALA A 1 71 ? 5.542 7.467 1.697 1.00 91.00 71 ALA A CA 1
ATOM 524 C C . ALA A 1 71 ? 5.326 6.291 0.724 1.00 91.00 71 ALA A C 1
ATOM 526 O O . ALA A 1 71 ? 4.407 6.326 -0.097 1.00 91.00 71 ALA A O 1
ATOM 527 N N . ALA A 1 72 ? 6.135 5.230 0.832 1.00 90.75 72 ALA A N 1
ATOM 528 C CA . ALA A 1 72 ? 5.963 4.025 0.023 1.00 90.75 72 ALA A CA 1
ATOM 529 C C . ALA A 1 72 ? 4.650 3.306 0.366 1.00 90.75 72 ALA A C 1
ATOM 531 O O . ALA A 1 72 ? 3.906 2.922 -0.540 1.00 90.75 72 ALA A O 1
ATOM 532 N N . MET A 1 73 ? 4.333 3.199 1.661 1.00 94.81 73 MET A N 1
ATOM 533 C CA . MET A 1 73 ? 3.075 2.616 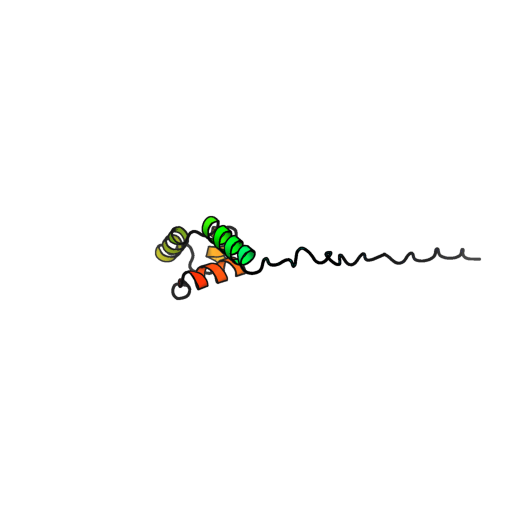2.126 1.00 94.81 73 MET A CA 1
ATOM 534 C C . MET A 1 73 ? 1.863 3.423 1.641 1.00 94.81 73 MET A C 1
ATOM 536 O O . MET A 1 73 ? 0.920 2.853 1.097 1.00 94.81 73 MET A O 1
ATOM 540 N N . HIS A 1 74 ? 1.920 4.756 1.735 1.00 93.31 74 HIS A N 1
ATOM 541 C CA . HIS A 1 74 ? 0.881 5.657 1.229 1.00 93.31 74 HIS A CA 1
ATOM 542 C C . HIS A 1 74 ? 0.590 5.386 -0.246 1.00 93.31 74 HIS A C 1
ATOM 544 O O . HIS A 1 74 ? -0.556 5.178 -0.648 1.00 93.31 74 HIS A O 1
ATOM 550 N N . TRP A 1 75 ? 1.646 5.345 -1.062 1.00 91.00 75 TRP A N 1
ATOM 551 C CA . TRP A 1 75 ? 1.507 5.096 -2.489 1.00 91.00 75 TRP A CA 1
ATOM 552 C C . TRP A 1 75 ? 0.922 3.716 -2.784 1.00 91.00 75 TRP A C 1
ATOM 554 O O . TRP A 1 75 ? 0.089 3.568 -3.681 1.00 91.00 75 TRP A O 1
ATOM 564 N N . ARG A 1 76 ? 1.327 2.704 -2.012 1.00 92.75 76 ARG A N 1
ATOM 565 C CA . ARG A 1 76 ? 0.843 1.336 -2.166 1.00 92.75 76 ARG A CA 1
ATOM 566 C C . ARG A 1 76 ? -0.644 1.216 -1.848 1.00 92.75 76 ARG A C 1
ATOM 568 O O . ARG A 1 76 ? -1.389 0.706 -2.680 1.00 92.75 76 ARG A O 1
ATOM 575 N N . VAL A 1 77 ? -1.074 1.716 -0.693 1.00 92.25 77 VAL A N 1
ATOM 576 C CA . VAL A 1 77 ? -2.479 1.702 -0.259 1.00 92.25 77 VAL A CA 1
ATOM 577 C C . VAL A 1 77 ? -3.346 2.489 -1.244 1.00 92.25 77 VAL A C 1
ATOM 579 O O . VAL A 1 77 ? -4.393 1.993 -1.665 1.00 92.25 77 VAL A O 1
ATOM 582 N N . HIS A 1 78 ? -2.877 3.655 -1.701 1.00 91.44 78 HIS A N 1
ATOM 583 C CA . HIS A 1 78 ? -3.555 4.442 -2.731 1.00 91.44 78 HIS A CA 1
ATOM 584 C C . HIS A 1 78 ? -3.724 3.652 -4.040 1.00 91.44 78 HIS A C 1
ATOM 586 O O . HIS A 1 78 ? -4.829 3.565 -4.571 1.00 91.44 78 HIS A O 1
ATOM 592 N N . LYS A 1 79 ? -2.659 3.014 -4.549 1.00 90.56 79 LYS A N 1
ATOM 593 C CA . LYS A 1 79 ? -2.733 2.195 -5.774 1.00 90.56 79 LYS A CA 1
ATOM 594 C C . LYS A 1 79 ? -3.649 0.977 -5.649 1.00 90.56 79 LYS A C 1
ATOM 596 O O . LYS A 1 79 ? -4.203 0.549 -6.656 1.00 90.56 79 LYS A O 1
ATOM 601 N N . LEU A 1 80 ? -3.782 0.408 -4.453 1.00 90.06 80 LEU A N 1
ATOM 602 C CA . LEU A 1 80 ? -4.651 -0.742 -4.192 1.00 90.06 80 LEU A CA 1
ATOM 603 C C . LEU A 1 80 ? -6.105 -0.348 -3.885 1.00 90.06 80 LEU A C 1
ATOM 605 O O . LEU A 1 80 ? -6.946 -1.236 -3.756 1.00 90.06 80 LEU A O 1
ATOM 609 N N . GLY A 1 81 ? -6.402 0.951 -3.763 1.00 90.69 81 GLY A N 1
ATOM 610 C CA . GLY A 1 81 ? -7.728 1.446 -3.394 1.00 90.69 81 GLY A CA 1
ATOM 611 C C . GLY A 1 81 ? -8.112 1.149 -1.941 1.00 90.69 81 GLY A C 1
ATOM 612 O O . GLY A 1 81 ? -9.294 1.032 -1.642 1.00 90.69 81 GLY A O 1
ATOM 613 N N . LEU A 1 82 ? -7.132 1.004 -1.042 1.00 86.56 82 LEU A N 1
ATOM 614 C CA . LEU A 1 82 ? -7.356 0.642 0.368 1.00 86.56 82 LEU A CA 1
ATOM 615 C C . LEU A 1 82 ? -7.450 1.862 1.303 1.00 86.56 82 LEU A C 1
ATOM 617 O O . LEU A 1 82 ? -7.577 1.707 2.510 1.00 86.56 82 LEU A O 1
ATOM 621 N N . PHE A 1 83 ? -7.390 3.083 0.764 1.00 75.69 83 PHE A N 1
ATOM 622 C CA . PHE A 1 83 ? -7.266 4.312 1.559 1.00 75.69 83 PHE A CA 1
ATOM 623 C C . PHE A 1 83 ? -8.494 4.622 2.426 1.00 75.69 83 PHE A C 1
ATOM 625 O O . PHE A 1 83 ? -8.368 5.298 3.433 1.00 75.69 83 PHE A O 1
ATOM 632 N N . SER A 1 84 ? -9.677 4.129 2.052 1.00 70.12 84 SER A N 1
ATOM 633 C CA . SER A 1 84 ? -10.912 4.328 2.823 1.00 70.12 84 SER A CA 1
ATOM 634 C C . SER A 1 84 ? -11.016 3.449 4.073 1.00 70.12 84 SER A C 1
ATOM 636 O O . SER A 1 84 ? -11.998 3.559 4.799 1.00 70.12 84 SER A O 1
ATOM 638 N N . ALA A 1 85 ? -10.075 2.523 4.265 1.00 60.16 85 ALA A N 1
ATOM 639 C CA . ALA A 1 85 ? -10.043 1.584 5.383 1.00 60.16 85 ALA A CA 1
ATOM 640 C C . ALA A 1 85 ? -8.958 1.934 6.426 1.00 60.16 85 ALA A C 1
ATOM 642 O O . ALA A 1 85 ? -8.680 1.113 7.296 1.00 60.16 85 ALA A O 1
ATOM 643 N N . LEU A 1 86 ? -8.356 3.126 6.317 1.00 59.78 86 LEU A N 1
ATOM 644 C CA . LEU A 1 86 ? -7.462 3.750 7.300 1.00 59.78 86 LEU A CA 1
ATOM 645 C C . LEU A 1 86 ? -8.100 5.019 7.866 1.00 59.78 86 LEU A C 1
ATOM 647 O O . LEU A 1 86 ? -8.831 5.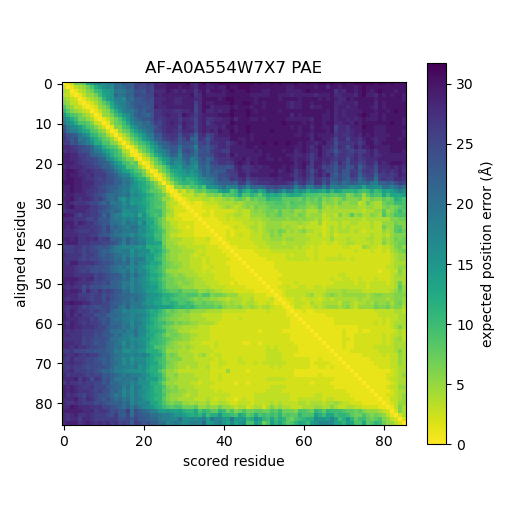691 7.101 1.00 59.78 86 LEU A O 1
#

Radius of gyration: 23.3 Å; Cα contacts (8 Å, |Δi|>4): 40; chains: 1; bounding box: 68×49×36 Å

Nearest PDB structures (foldseek):
  1etx-assembly1_B  TM=5.160E-01  e=4.481E+00  Escherichia coli
  1ety-assembly1_B  TM=5.026E-01  e=5.045E+00  Escherichia coli
  3hug-assembly4_M  TM=5.130E-01  e=7.202E+00  Mycobacterium tuberculosis H37Rv
  3f72-assembly2_D  TM=4.690E-01  e=6.787E+00  Staphylococcus aureus
  3f72-assembly3_E  TM=4.078E-01  e=9.131E+00  Staphylococcus aureus

Organism: NCBI:txid2588942

Solvent-accessible surface area (backbone atoms only — not comparable to full-atom values): 5450 Å² total; per-residue (Å²): 134,85,79,84,76,76,80,80,72,74,79,79,72,73,70,81,68,71,67,84,78,75,90,68,92,44,79,61,60,55,54,51,50,52,52,51,52,46,44,71,63,54,37,68,66,60,52,51,49,38,45,72,71,61,76,33,71,42,66,62,49,45,10,61,74,56,74,49,53,53,69,59,41,50,53,50,36,54,74,71,67,49,58,88,73,91

Secondary structure (DSSP, 8-state):
-PPPPPP----------------SS-TTHHHHHHHHHHHHHS-HHHHHHHHHTTS--SHHHHHHHTT--HHHHHHHHHHHT-GGG-

Foldseek 3Di:
DDDDDPPDDPPPPPPPPVPVPDPDPCPVVVVVVLVVVLCVLPPPVVVVVCLVVVVDQDLVSSCVVSVHDSVSSVVSCVVSVNVVSD

Sequence (86 aa):
MPAPTPPRVPKVVDSYNAPDSFTLAAGGQEREANAFAAAILMPADALRFVMQEGLAETLEGLARMFDVSQAAMHWRVHKLGLFSAL